Protein AF-A0A2S9I7A4-F1 (afdb_monomer_lite)

Sequence (92 aa):
MRLIKKYIPPSPQALEKLKLSLGLSNKDMADLADVSSSGQFRKYLSNSDPRKMSAVTLFYIASQLCLTPEQIDTVLNRMTEIGAEIDTARPE

Radius of gyration: 14.61 Å; chains: 1; bounding box: 36×23×34 Å

Foldseek 3Di:
DPDPPDDDADALVRVVVVCVVVVHDLQVVCVLLVHPGSVVSVLCNDPPHRDGDDPVSVVSSVCVVPDDPVRVVVVVVVVVVVPDDDDPPDDD

Structure (mmCIF, N/CA/C/O backbone):
data_AF-A0A2S9I7A4-F1
#
_entry.id   AF-A0A2S9I7A4-F1
#
loop_
_atom_site.group_PDB
_atom_site.id
_atom_site.type_symbol
_atom_site.label_atom_id
_atom_site.label_alt_id
_atom_site.label_comp_id
_atom_site.label_asym_id
_atom_site.label_entity_id
_atom_site.label_seq_id
_atom_site.pdbx_PDB_ins_code
_atom_site.Cartn_x
_atom_site.Cartn_y
_atom_site.Cartn_z
_atom_site.occupancy
_atom_site.B_iso_or_equiv
_atom_site.auth_seq_id
_atom_site.auth_comp_id
_atom_site.auth_asym_id
_atom_site.auth_atom_id
_atom_site.pdbx_PDB_model_num
ATOM 1 N N . MET A 1 1 ? -13.937 -3.384 -4.553 1.00 63.69 1 MET A N 1
ATOM 2 C CA . MET A 1 1 ? -13.311 -3.164 -5.880 1.00 63.69 1 MET A CA 1
ATOM 3 C C . MET A 1 1 ? -14.271 -3.584 -6.980 1.00 63.69 1 MET A C 1
ATOM 5 O O . MET A 1 1 ? -14.978 -4.569 -6.807 1.00 63.69 1 MET A O 1
ATOM 9 N N . ARG A 1 2 ? -14.284 -2.879 -8.118 1.00 79.50 2 ARG A N 1
ATOM 10 C CA . ARG A 1 2 ? -14.875 -3.440 -9.344 1.00 79.50 2 ARG A CA 1
ATOM 11 C C . ARG A 1 2 ? -14.000 -4.601 -9.828 1.00 79.50 2 ARG A C 1
ATOM 13 O O . ARG A 1 2 ? -12.795 -4.595 -9.588 1.00 79.50 2 ARG A O 1
ATOM 20 N N . LEU A 1 3 ? -14.593 -5.583 -10.502 1.00 84.12 3 LEU A N 1
ATOM 21 C CA . LEU A 1 3 ? -13.854 -6.727 -11.035 1.00 84.12 3 LEU A CA 1
ATOM 22 C C . LEU A 1 3 ? -12.815 -6.255 -12.071 1.00 84.12 3 LEU A C 1
ATOM 24 O O . LEU A 1 3 ? -13.180 -5.802 -13.158 1.00 84.12 3 LEU A O 1
ATOM 28 N N . ILE A 1 4 ? -11.524 -6.379 -11.751 1.00 86.31 4 ILE A N 1
ATOM 29 C CA . ILE A 1 4 ? -10.434 -6.081 -12.688 1.00 86.31 4 ILE A CA 1
ATOM 30 C C . ILE A 1 4 ? -10.234 -7.304 -13.586 1.00 86.31 4 ILE A C 1
ATOM 32 O O . ILE A 1 4 ? -9.594 -8.276 -13.200 1.00 86.31 4 ILE A O 1
ATOM 36 N N . LYS A 1 5 ? -10.804 -7.266 -14.796 1.00 85.44 5 LYS A N 1
ATOM 37 C CA . LYS A 1 5 ? -10.755 -8.395 -15.746 1.00 85.44 5 LYS A CA 1
ATOM 38 C C . LYS A 1 5 ? -9.378 -8.612 -16.380 1.00 85.44 5 LYS A C 1
ATOM 40 O O . LYS A 1 5 ? -9.065 -9.723 -16.792 1.00 85.44 5 LYS A O 1
ATOM 45 N N . LYS A 1 6 ? -8.579 -7.552 -16.509 1.00 90.00 6 LYS A N 1
ATOM 46 C CA . LYS A 1 6 ? -7.225 -7.589 -17.072 1.00 90.00 6 LYS A CA 1
ATOM 47 C C . LYS A 1 6 ? -6.340 -6.665 -16.252 1.00 90.00 6 LYS A C 1
ATOM 49 O O . LYS A 1 6 ? -6.585 -5.463 -16.213 1.00 90.00 6 LYS A O 1
ATOM 54 N N . TYR A 1 7 ? -5.339 -7.237 -15.600 1.00 92.62 7 TYR A N 1
ATOM 55 C CA . TYR A 1 7 ? -4.370 -6.505 -14.799 1.00 92.62 7 TYR A CA 1
ATOM 56 C C . TYR A 1 7 ? -2.971 -6.741 -15.357 1.00 92.62 7 TYR A C 1
ATOM 58 O O . TYR A 1 7 ? -2.542 -7.885 -15.502 1.00 92.62 7 TYR A O 1
ATOM 66 N N . ILE A 1 8 ? -2.277 -5.649 -15.664 1.00 93.94 8 ILE A N 1
ATOM 67 C CA . ILE A 1 8 ? -0.856 -5.652 -15.999 1.00 93.94 8 ILE A CA 1
ATOM 68 C C . ILE A 1 8 ? -0.163 -4.879 -14.872 1.00 93.94 8 ILE A C 1
ATOM 70 O O . ILE A 1 8 ? -0.525 -3.724 -14.640 1.00 93.94 8 ILE A O 1
ATOM 74 N N . PRO A 1 9 ? 0.773 -5.499 -14.136 1.00 93.12 9 PRO A N 1
ATOM 75 C CA . PRO A 1 9 ? 1.444 -4.834 -13.029 1.00 93.12 9 PRO A CA 1
ATOM 76 C C . PRO A 1 9 ? 2.335 -3.686 -13.524 1.00 93.12 9 PRO A C 1
ATOM 78 O O . PRO A 1 9 ? 2.834 -3.744 -14.652 1.00 93.12 9 PRO A O 1
ATOM 81 N N . PRO A 1 10 ? 2.575 -2.659 -12.688 1.00 94.25 10 PRO A N 1
ATOM 82 C CA . PRO A 1 10 ? 3.533 -1.608 -13.004 1.00 94.25 10 PRO A CA 1
ATOM 83 C C . PRO A 1 10 ? 4.938 -2.199 -13.165 1.00 94.25 10 PRO A C 1
ATOM 85 O O . PRO A 1 10 ? 5.305 -3.164 -12.490 1.00 94.25 10 PRO A O 1
ATOM 88 N N . SER A 1 11 ? 5.728 -1.616 -14.067 1.00 93.88 11 SER A N 1
ATOM 89 C CA . SER A 1 11 ? 7.128 -2.005 -14.237 1.00 93.88 11 SER A CA 1
ATOM 90 C C . SER A 1 11 ? 7.983 -1.518 -13.058 1.00 93.88 11 SER A C 1
ATOM 92 O O . SER A 1 11 ? 7.622 -0.530 -12.408 1.00 93.88 11 SER A O 1
ATOM 94 N N . PRO A 1 12 ? 9.159 -2.129 -12.817 1.00 92.94 12 PRO A N 1
ATOM 95 C CA . PRO A 1 12 ? 10.112 -1.640 -11.817 1.00 92.94 12 PRO A CA 1
ATOM 96 C C . PRO A 1 12 ? 10.458 -0.157 -11.997 1.00 92.94 12 PRO A C 1
ATOM 98 O O . PRO A 1 12 ? 10.510 0.597 -11.034 1.00 92.94 12 PRO A O 1
ATOM 101 N N . GLN A 1 13 ? 10.607 0.290 -13.247 1.00 93.38 13 GLN A N 1
ATOM 102 C CA . GLN A 1 13 ? 10.906 1.683 -13.595 1.00 93.38 13 GLN A CA 1
ATOM 103 C C . GLN A 1 13 ? 9.754 2.632 -13.241 1.00 93.38 13 GLN A C 1
ATOM 105 O O . GLN A 1 13 ? 9.993 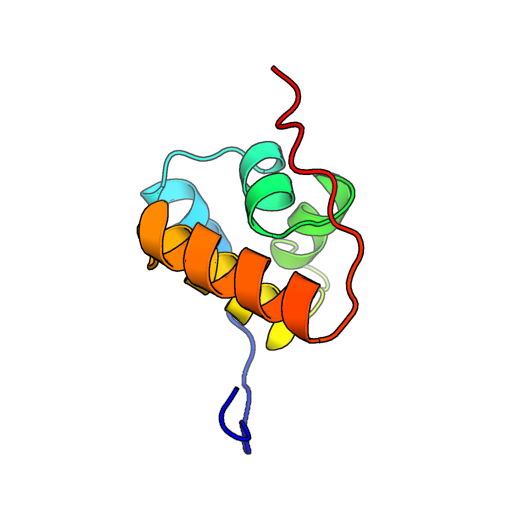3.744 -12.777 1.00 93.38 13 GLN A O 1
ATOM 110 N N . ALA A 1 14 ? 8.502 2.204 -13.445 1.00 94.81 14 ALA A N 1
ATOM 111 C CA . ALA A 1 14 ? 7.335 2.996 -13.067 1.00 94.81 14 ALA A CA 1
ATOM 112 C C . ALA A 1 14 ? 7.235 3.147 -11.541 1.00 94.81 14 ALA A C 1
ATOM 114 O O . ALA A 1 14 ? 6.942 4.237 -11.054 1.00 94.81 14 ALA A O 1
ATOM 115 N N . LEU A 1 15 ? 7.532 2.079 -10.793 1.00 93.31 15 LEU A N 1
ATOM 116 C CA . LEU A 1 15 ? 7.575 2.109 -9.330 1.00 93.31 15 LEU A CA 1
ATOM 117 C C . LEU A 1 15 ? 8.733 2.965 -8.801 1.00 93.31 15 LEU A C 1
ATOM 119 O O . LEU A 1 15 ? 8.546 3.718 -7.848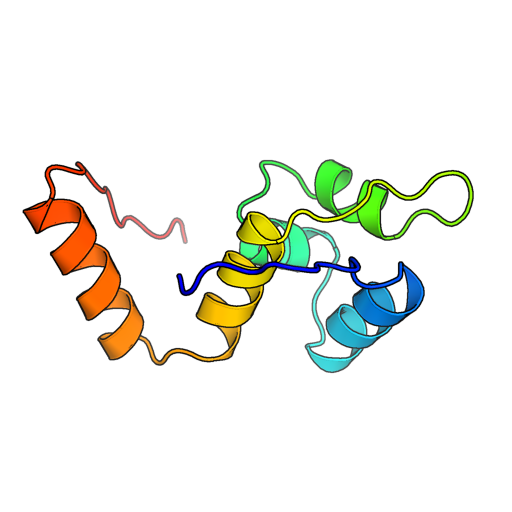 1.00 93.31 15 LEU A O 1
ATOM 123 N N . GLU A 1 16 ? 9.901 2.912 -9.443 1.00 93.50 16 GLU A N 1
ATOM 124 C CA . GLU A 1 16 ? 11.035 3.773 -9.096 1.00 93.50 16 GLU A CA 1
ATOM 125 C C . GLU A 1 16 ? 10.704 5.250 -9.343 1.00 93.50 16 GLU A C 1
ATOM 127 O O . GLU A 1 16 ? 10.954 6.098 -8.489 1.00 93.50 16 GLU A O 1
ATOM 132 N N . LYS A 1 17 ? 10.059 5.561 -10.475 1.00 95.56 17 LYS A N 1
ATOM 133 C CA . LYS A 1 17 ? 9.596 6.919 -10.781 1.00 95.56 17 LYS A CA 1
ATOM 134 C C . LYS A 1 17 ? 8.572 7.416 -9.759 1.00 95.56 17 LYS A C 1
ATOM 136 O O . LYS A 1 17 ? 8.670 8.565 -9.335 1.00 95.56 17 LYS A O 1
ATOM 141 N N . LEU A 1 18 ? 7.622 6.568 -9.354 1.00 95.19 18 LEU A N 1
ATOM 142 C CA . LEU A 1 18 ? 6.650 6.893 -8.307 1.00 95.19 18 LEU A CA 1
ATOM 143 C C . LEU A 1 18 ? 7.365 7.244 -6.999 1.00 95.19 18 LEU A C 1
ATOM 145 O O . LEU A 1 18 ? 7.145 8.326 -6.461 1.00 95.19 18 LEU A O 1
ATOM 149 N N . LYS A 1 19 ? 8.272 6.373 -6.542 1.00 94.00 19 LYS A N 1
ATOM 150 C CA . LYS A 1 19 ? 9.060 6.587 -5.324 1.00 94.00 19 LYS A CA 1
ATOM 151 C C . LYS A 1 19 ? 9.781 7.936 -5.346 1.00 94.00 19 LYS A C 1
ATOM 153 O O . LYS A 1 19 ? 9.648 8.718 -4.409 1.00 94.00 19 LYS A O 1
ATOM 158 N N . LEU A 1 20 ? 10.495 8.225 -6.437 1.00 95.50 20 LEU A N 1
ATOM 159 C CA . LEU A 1 20 ? 11.220 9.486 -6.606 1.00 95.50 20 LEU A CA 1
ATOM 160 C C . LEU A 1 20 ? 10.279 10.699 -6.619 1.00 95.50 20 LEU A C 1
ATOM 162 O O . LEU A 1 20 ? 10.596 11.710 -6.004 1.00 95.50 20 LEU A O 1
ATOM 166 N N . SER A 1 21 ? 9.117 10.601 -7.275 1.00 96.56 21 SER A N 1
ATOM 167 C CA . SER A 1 21 ? 8.146 11.705 -7.339 1.00 96.56 21 SER A CA 1
ATOM 168 C C . SER A 1 21 ? 7.516 12.050 -5.989 1.00 96.56 21 SER A C 1
ATOM 170 O O . SER A 1 21 ? 7.153 13.199 -5.766 1.00 96.56 21 SER A O 1
ATOM 172 N N . LEU A 1 22 ? 7.412 11.064 -5.095 1.00 95.00 22 LEU A N 1
ATOM 173 C CA . LEU A 1 22 ? 6.894 11.240 -3.741 1.00 95.00 22 LEU A CA 1
ATOM 174 C C . LEU A 1 22 ? 7.998 11.635 -2.743 1.00 95.00 22 LEU A C 1
ATOM 176 O O . LEU A 1 22 ? 7.695 11.924 -1.591 1.00 95.00 22 LEU A O 1
ATOM 180 N N . GLY A 1 23 ? 9.272 11.626 -3.158 1.00 95.12 23 GLY A N 1
ATOM 181 C CA . GLY A 1 23 ? 10.410 11.881 -2.270 1.00 95.12 23 GLY A CA 1
ATOM 182 C C . GLY A 1 23 ? 10.613 10.802 -1.199 1.00 95.12 23 GLY A C 1
ATOM 183 O O . GLY A 1 23 ? 11.206 11.083 -0.162 1.00 95.12 23 GLY A O 1
ATOM 184 N N . LEU A 1 24 ? 10.114 9.584 -1.434 1.00 92.75 24 LEU A N 1
ATOM 185 C CA . LEU A 1 24 ? 10.084 8.506 -0.444 1.00 92.75 24 LEU A CA 1
ATOM 186 C C . LEU A 1 24 ? 11.303 7.582 -0.539 1.00 92.75 24 LEU A C 1
ATOM 188 O O . LEU A 1 24 ? 11.866 7.344 -1.611 1.00 92.75 24 LEU A O 1
ATOM 192 N N . SER A 1 25 ? 11.695 6.995 0.590 1.00 89.88 25 SER A N 1
ATOM 193 C CA . SER A 1 25 ? 12.669 5.907 0.634 1.00 89.88 25 SER A CA 1
ATOM 194 C C . SER A 1 25 ? 12.015 4.553 0.319 1.00 89.88 25 SER A C 1
ATOM 196 O O . SER A 1 25 ? 10.796 4.400 0.295 1.00 89.88 25 SER A O 1
ATOM 198 N N . ASN A 1 26 ? 12.824 3.508 0.112 1.00 86.69 26 ASN A N 1
ATOM 199 C CA . ASN A 1 26 ? 12.292 2.144 -0.039 1.00 86.69 26 ASN A CA 1
ATOM 200 C C . ASN A 1 26 ? 11.589 1.633 1.234 1.00 86.69 26 ASN A C 1
ATOM 202 O O . ASN A 1 26 ? 10.802 0.693 1.141 1.00 86.69 26 ASN A O 1
ATOM 206 N N . LYS A 1 27 ? 11.917 2.193 2.408 1.00 87.38 27 LYS A N 1
ATOM 207 C CA . LYS A 1 27 ? 11.236 1.875 3.666 1.00 87.38 27 LYS A CA 1
ATOM 208 C C . LYS A 1 27 ? 9.846 2.504 3.663 1.00 87.38 27 LYS A C 1
ATOM 210 O O . LYS A 1 27 ? 8.877 1.773 3.787 1.00 87.38 27 LYS A O 1
ATOM 215 N N . ASP A 1 28 ? 9.756 3.792 3.358 1.00 88.88 28 ASP A N 1
ATOM 216 C CA . ASP A 1 28 ? 8.470 4.500 3.334 1.00 88.88 28 ASP A CA 1
ATOM 217 C C . ASP A 1 28 ? 7.534 3.925 2.260 1.00 88.88 28 ASP A C 1
ATOM 219 O O . ASP A 1 28 ? 6.329 3.822 2.456 1.00 88.88 28 ASP A O 1
ATOM 223 N N . MET A 1 29 ? 8.083 3.465 1.129 1.00 91.31 29 MET A N 1
ATOM 224 C CA . MET A 1 29 ? 7.301 2.746 0.119 1.00 91.31 29 MET A CA 1
ATOM 225 C C . MET A 1 29 ? 6.807 1.371 0.591 1.00 91.31 29 MET A C 1
ATOM 227 O O . MET A 1 29 ? 5.778 0.898 0.110 1.00 91.31 29 MET A O 1
ATOM 231 N N . ALA A 1 30 ? 7.540 0.703 1.486 1.00 88.19 30 ALA A N 1
ATOM 232 C CA . ALA A 1 30 ? 7.085 -0.544 2.091 1.00 88.19 30 ALA A CA 1
ATOM 233 C C . ALA A 1 30 ? 5.932 -0.290 3.067 1.00 88.19 30 ALA A C 1
ATOM 235 O O . ALA A 1 30 ? 4.940 -1.015 3.014 1.00 88.19 30 ALA A O 1
ATOM 236 N N . ASP A 1 31 ? 6.026 0.780 3.855 1.00 86.44 31 ASP A N 1
ATOM 237 C CA . ASP A 1 31 ? 4.968 1.220 4.766 1.00 86.44 31 ASP A CA 1
ATOM 238 C C . ASP A 1 31 ? 3.712 1.639 3.973 1.00 86.44 31 ASP A C 1
ATOM 240 O O . ASP A 1 31 ? 2.602 1.194 4.259 1.00 86.44 31 ASP A O 1
ATOM 244 N N . LEU A 1 32 ? 3.884 2.382 2.871 1.00 88.12 32 LEU A N 1
ATOM 245 C CA . LEU A 1 32 ? 2.796 2.759 1.956 1.00 88.12 32 LEU A CA 1
ATOM 246 C C . LEU A 1 32 ? 2.110 1.545 1.302 1.00 88.12 32 LEU A C 1
ATOM 248 O O . LEU A 1 32 ? 0.929 1.591 0.949 1.00 88.12 32 LEU A O 1
ATOM 252 N N . ALA A 1 33 ? 2.849 0.457 1.103 1.00 85.62 33 ALA A N 1
ATOM 253 C CA . ALA A 1 33 ? 2.339 -0.771 0.507 1.00 85.62 33 ALA A CA 1
ATOM 254 C C . ALA A 1 33 ? 1.796 -1.780 1.529 1.00 85.62 33 ALA A C 1
ATOM 256 O O . ALA A 1 33 ? 1.345 -2.843 1.095 1.00 85.62 33 ALA A O 1
ATOM 257 N N . ASP A 1 34 ? 1.870 -1.470 2.829 1.00 80.06 34 ASP A N 1
ATOM 258 C CA . ASP A 1 34 ? 1.621 -2.399 3.940 1.00 80.06 34 ASP A CA 1
ATOM 259 C C . ASP A 1 34 ? 2.332 -3.747 3.732 1.00 80.06 34 ASP A C 1
ATOM 261 O O . ASP A 1 34 ? 1.758 -4.837 3.765 1.00 80.06 34 ASP A O 1
ATOM 265 N N . VAL A 1 35 ? 3.629 -3.676 3.411 1.00 75.06 35 VAL A N 1
ATOM 266 C CA . VAL A 1 35 ? 4.482 -4.863 3.319 1.00 75.06 35 VAL A CA 1
ATOM 267 C C . VAL A 1 35 ? 5.499 -4.853 4.448 1.00 75.06 35 VAL A C 1
ATOM 269 O O . VAL A 1 35 ? 6.249 -3.903 4.629 1.00 75.06 35 VAL A O 1
ATOM 272 N N . SER A 1 36 ? 5.577 -5.977 5.157 1.00 60.88 36 SER A N 1
ATOM 273 C CA . SER A 1 36 ? 6.298 -6.164 6.426 1.00 60.88 36 SER A CA 1
ATOM 274 C C . SER A 1 36 ? 7.796 -5.813 6.457 1.00 60.88 36 SER A C 1
ATOM 276 O O . SER A 1 36 ? 8.412 -5.894 7.515 1.00 60.88 36 SER A O 1
ATOM 278 N N . SER A 1 37 ? 8.431 -5.466 5.330 1.00 62.19 37 SER A N 1
ATOM 279 C CA . SER A 1 37 ? 9.792 -4.908 5.328 1.00 62.19 37 SER A CA 1
ATOM 280 C C . SER A 1 37 ? 10.158 -4.198 4.020 1.00 62.19 37 SER A C 1
ATOM 282 O O . SER A 1 37 ? 9.736 -4.592 2.929 1.00 62.19 37 SER A O 1
ATOM 284 N N . SER A 1 38 ? 11.087 -3.238 4.112 1.00 62.34 38 SER A N 1
ATOM 285 C CA . SER A 1 38 ? 11.750 -2.572 2.973 1.00 62.34 38 SER A CA 1
ATOM 286 C C . SER A 1 38 ? 12.366 -3.553 1.959 1.00 62.34 38 SER A C 1
ATOM 288 O O . SER A 1 38 ? 12.406 -3.288 0.753 1.00 62.34 38 SER A O 1
ATOM 290 N N . GLY A 1 39 ? 12.787 -4.736 2.423 1.00 67.88 39 GLY A N 1
ATOM 291 C CA . GLY A 1 39 ? 13.275 -5.828 1.583 1.00 67.88 39 GLY A CA 1
ATOM 292 C C . GLY A 1 39 ? 12.205 -6.436 0.670 1.00 67.88 39 GLY A C 1
ATOM 293 O O . GLY A 1 39 ? 12.537 -6.892 -0.424 1.00 67.88 39 GLY A O 1
ATOM 294 N N . GLN A 1 40 ? 10.926 -6.418 1.063 1.00 76.38 40 GLN A N 1
ATOM 295 C CA . GLN A 1 40 ? 9.825 -6.853 0.195 1.00 76.38 40 GLN A CA 1
ATOM 296 C C . GLN A 1 40 ? 9.549 -5.833 -0.906 1.00 76.38 40 GLN A C 1
ATOM 298 O O . GLN A 1 40 ? 9.351 -6.240 -2.051 1.00 76.38 40 GLN A O 1
ATOM 303 N N . PHE A 1 41 ? 9.620 -4.531 -0.604 1.00 82.94 41 PHE A N 1
ATOM 304 C CA . PHE A 1 41 ? 9.426 -3.502 -1.626 1.00 82.94 41 PHE A CA 1
ATOM 305 C C . PHE A 1 41 ? 10.549 -3.512 -2.672 1.00 82.94 41 PHE A C 1
ATOM 307 O O . PHE A 1 41 ? 10.287 -3.454 -3.873 1.00 82.94 41 PHE A O 1
ATOM 314 N N . ARG A 1 42 ? 11.807 -3.711 -2.248 1.00 83.50 42 ARG A N 1
ATOM 315 C CA . ARG A 1 42 ? 12.961 -3.802 -3.163 1.00 83.50 42 ARG A CA 1
ATOM 316 C C . ARG A 1 42 ? 12.812 -4.901 -4.225 1.00 83.50 42 ARG A C 1
ATOM 318 O O . ARG A 1 42 ? 13.332 -4.746 -5.326 1.00 83.50 42 ARG A O 1
ATOM 325 N N . LYS A 1 43 ? 12.076 -5.985 -3.943 1.00 86.38 43 LYS A N 1
ATOM 326 C CA . LYS A 1 43 ? 11.814 -7.060 -4.921 1.00 86.38 43 LYS A CA 1
ATOM 327 C C . LYS A 1 43 ? 10.975 -6.590 -6.111 1.00 86.38 43 LYS A C 1
ATOM 329 O O . LYS A 1 43 ? 11.107 -7.166 -7.186 1.00 86.38 43 LYS A O 1
ATOM 334 N N . TYR A 1 44 ? 10.152 -5.553 -5.941 1.00 86.88 44 TYR A N 1
ATOM 335 C CA . TYR A 1 44 ? 9.392 -4.943 -7.036 1.00 86.88 44 TYR A CA 1
ATOM 336 C C . TYR A 1 44 ? 10.257 -4.040 -7.927 1.00 86.88 44 TYR A C 1
ATOM 338 O O . TYR A 1 44 ? 9.909 -3.800 -9.078 1.00 86.88 44 TYR A O 1
ATOM 346 N N . LEU A 1 45 ? 11.391 -3.563 -7.406 1.00 86.62 45 LEU A N 1
ATOM 347 C CA . LEU A 1 45 ? 12.323 -2.672 -8.103 1.00 86.62 45 LEU A CA 1
ATOM 348 C C . LEU A 1 45 ? 13.500 -3.418 -8.759 1.00 86.62 45 LEU A C 1
ATOM 350 O O . LEU A 1 45 ? 14.329 -2.799 -9.421 1.00 86.62 45 LEU A O 1
ATOM 354 N N . SER A 1 46 ? 13.616 -4.734 -8.550 1.00 83.31 46 SER A N 1
ATOM 355 C CA . SER A 1 46 ? 14.735 -5.525 -9.073 1.00 83.31 46 SER A CA 1
ATOM 356 C C . SER A 1 46 ? 14.688 -5.637 -10.599 1.00 83.31 46 SER A C 1
ATOM 358 O O . SER A 1 46 ? 13.646 -5.946 -11.166 1.00 83.31 46 SER A O 1
ATOM 360 N N . ASN A 1 47 ? 15.828 -5.457 -11.269 1.00 72.81 47 ASN A N 1
ATOM 361 C CA . ASN A 1 47 ? 15.924 -5.590 -12.728 1.00 72.81 47 ASN A CA 1
ATOM 362 C C . ASN A 1 47 ? 16.169 -7.033 -13.204 1.00 72.81 47 ASN A C 1
ATOM 364 O O . ASN A 1 47 ? 15.967 -7.309 -14.382 1.00 72.81 47 ASN A O 1
ATOM 368 N N . SER A 1 48 ? 16.625 -7.941 -12.332 1.00 74.06 48 SER A N 1
ATOM 369 C CA . SER A 1 48 ? 17.010 -9.307 -12.728 1.00 74.06 48 SER A CA 1
ATOM 370 C C . SER A 1 48 ? 15.851 -10.306 -12.717 1.00 74.06 48 SER A C 1
ATOM 372 O O . SER A 1 48 ? 15.815 -11.191 -13.563 1.00 74.06 48 SER A O 1
ATOM 374 N N . ASP A 1 49 ? 14.910 -10.154 -11.783 1.00 69.88 49 ASP A N 1
ATOM 375 C CA . ASP A 1 49 ? 13.655 -10.915 -11.710 1.00 69.88 49 ASP A CA 1
ATOM 376 C C . ASP A 1 49 ? 12.668 -10.161 -10.798 1.00 69.88 49 ASP A C 1
ATOM 378 O O . ASP A 1 49 ? 12.595 -10.416 -9.588 1.00 69.88 49 ASP A O 1
ATOM 382 N N . PRO A 1 50 ? 11.996 -9.117 -11.314 1.00 77.25 50 PRO A N 1
ATOM 383 C CA . PRO A 1 50 ? 11.084 -8.330 -10.506 1.00 77.25 50 PRO A CA 1
ATOM 384 C C . PRO A 1 50 ? 9.879 -9.164 -10.102 1.00 77.25 50 PRO A C 1
ATOM 386 O O . PRO A 1 50 ? 9.129 -9.675 -10.941 1.00 77.25 50 PRO A O 1
ATOM 389 N N . ARG A 1 51 ? 9.611 -9.201 -8.796 1.00 85.50 51 ARG A N 1
ATOM 390 C CA . ARG A 1 51 ? 8.326 -9.701 -8.315 1.00 85.50 51 ARG A CA 1
ATOM 391 C C . ARG A 1 51 ? 7.229 -8.844 -8.945 1.00 85.50 51 ARG A C 1
ATOM 393 O O . ARG A 1 51 ? 7.314 -7.621 -8.945 1.00 85.50 51 ARG A O 1
ATOM 400 N N . LYS A 1 52 ? 6.175 -9.466 -9.469 1.00 87.75 52 LYS A N 1
ATOM 401 C CA . LYS A 1 52 ? 5.003 -8.723 -9.951 1.00 87.75 52 LYS A CA 1
ATOM 402 C C . LYS A 1 52 ? 4.191 -8.233 -8.753 1.00 87.75 52 LYS A C 1
ATOM 404 O O . LYS A 1 52 ? 3.829 -9.032 -7.889 1.00 87.75 52 LYS A O 1
ATOM 409 N N . MET A 1 53 ? 3.910 -6.932 -8.700 1.00 91.00 53 MET A N 1
ATOM 410 C CA . MET A 1 53 ? 3.000 -6.3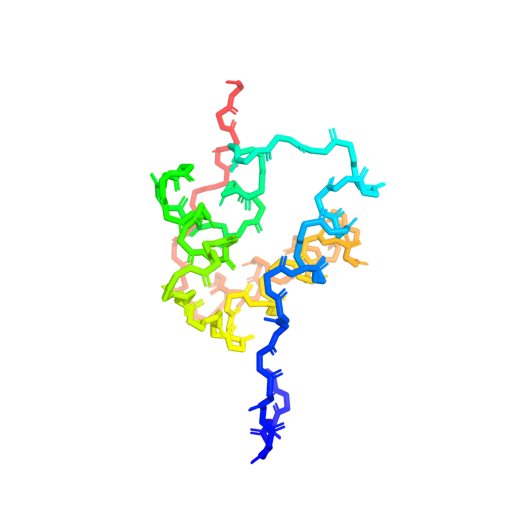62 -7.704 1.00 91.00 53 MET A CA 1
ATOM 411 C C . MET A 1 53 ? 1.575 -6.857 -7.966 1.00 91.00 53 MET A C 1
ATOM 413 O O . MET A 1 53 ? 1.163 -6.961 -9.118 1.00 91.00 53 MET A O 1
ATOM 417 N N . SER A 1 54 ? 0.829 -7.199 -6.914 1.00 91.25 54 SER A N 1
ATOM 418 C CA . SER A 1 54 ? -0.572 -7.605 -7.057 1.00 91.25 54 SER A CA 1
ATOM 419 C C . SER A 1 54 ? -1.484 -6.385 -7.232 1.00 91.25 54 SER A C 1
ATOM 421 O O . SER A 1 54 ? -1.179 -5.297 -6.740 1.00 91.25 54 SER A O 1
ATOM 423 N N . ALA A 1 55 ? -2.644 -6.570 -7.868 1.00 91.56 55 ALA A N 1
ATOM 424 C CA . ALA A 1 55 ? -3.647 -5.510 -7.979 1.00 91.56 55 ALA A CA 1
ATOM 425 C C . ALA A 1 55 ? -4.168 -5.042 -6.608 1.00 91.56 55 ALA A C 1
ATOM 427 O O . ALA A 1 55 ? -4.509 -3.875 -6.463 1.00 91.56 55 ALA A O 1
ATOM 428 N N . VAL A 1 56 ? -4.201 -5.934 -5.611 1.00 90.00 56 VAL A N 1
ATOM 429 C CA . VAL A 1 56 ? -4.621 -5.617 -4.236 1.00 90.00 56 VAL A CA 1
ATOM 430 C C . VAL A 1 56 ? -3.595 -4.712 -3.556 1.00 90.00 56 VAL A C 1
ATOM 432 O O . VAL A 1 56 ? -3.960 -3.679 -3.011 1.00 90.00 56 VAL A O 1
ATOM 435 N N . THR A 1 57 ? -2.305 -5.043 -3.662 1.00 90.25 57 THR A N 1
ATOM 436 C CA . THR A 1 57 ? -1.216 -4.206 -3.130 1.00 90.25 57 THR A CA 1
ATOM 437 C C . THR A 1 57 ? -1.198 -2.835 -3.802 1.00 90.25 57 THR A C 1
ATOM 439 O O . THR A 1 57 ? -1.102 -1.818 -3.126 1.00 90.25 57 THR A O 1
ATOM 442 N N . LEU A 1 58 ? -1.334 -2.788 -5.133 1.00 93.75 58 LEU A N 1
ATOM 443 C CA . LEU A 1 58 ? -1.381 -1.512 -5.847 1.00 93.75 58 LEU A CA 1
ATOM 444 C C . LEU A 1 58 ? -2.628 -0.698 -5.482 1.00 93.75 58 LEU A C 1
ATOM 446 O O . LEU A 1 58 ? -2.539 0.520 -5.381 1.00 93.75 58 LEU A O 1
ATOM 450 N N . PHE A 1 59 ? -3.774 -1.354 -5.279 1.00 92.38 59 PHE A N 1
ATOM 451 C CA . PHE A 1 59 ? -4.986 -0.698 -4.795 1.00 92.38 59 PHE A CA 1
ATOM 452 C C . PHE A 1 59 ? -4.748 -0.064 -3.426 1.00 92.38 59 PHE A C 1
ATOM 454 O O . PHE A 1 59 ? -5.065 1.103 -3.264 1.00 92.38 59 PHE A O 1
ATOM 461 N N . TYR A 1 60 ? -4.126 -0.785 -2.492 1.00 90.94 60 TYR A N 1
ATOM 462 C CA . TYR A 1 60 ? -3.809 -0.258 -1.167 1.00 90.94 60 TYR A CA 1
ATOM 463 C C . TYR A 1 60 ? -2.911 0.990 -1.235 1.00 90.94 60 TYR A C 1
ATOM 465 O O . TYR A 1 60 ? -3.279 2.037 -0.705 1.00 90.94 60 TYR A O 1
ATOM 473 N N . ILE A 1 61 ? -1.804 0.925 -1.991 1.00 93.31 61 ILE A N 1
ATOM 474 C CA . ILE A 1 61 ? -0.925 2.083 -2.249 1.00 93.31 61 ILE A CA 1
ATOM 475 C C . ILE A 1 61 ? -1.727 3.255 -2.831 1.00 93.31 61 ILE A C 1
ATOM 477 O O . ILE A 1 61 ? -1.648 4.380 -2.346 1.00 93.31 61 ILE A O 1
ATOM 481 N N . ALA A 1 62 ? -2.510 3.000 -3.884 1.00 94.81 62 ALA A N 1
ATOM 482 C CA . ALA A 1 62 ? -3.282 4.036 -4.560 1.00 94.81 62 ALA A CA 1
ATOM 483 C C . ALA A 1 62 ? -4.366 4.641 -3.655 1.00 94.81 62 ALA A C 1
ATOM 485 O O . ALA A 1 62 ? -4.626 5.836 -3.746 1.00 94.81 62 ALA A O 1
ATOM 486 N N . SER A 1 63 ? -4.977 3.847 -2.773 1.00 93.38 63 SER A N 1
ATOM 487 C CA . SER A 1 63 ? -5.934 4.324 -1.777 1.00 93.38 63 SER A CA 1
ATOM 488 C C . SER A 1 63 ? -5.278 5.287 -0.795 1.00 93.38 63 SER A C 1
ATOM 490 O O . SER A 1 63 ? -5.822 6.365 -0.585 1.00 93.38 63 SER A O 1
ATOM 492 N N . GLN A 1 64 ? -4.093 4.965 -0.270 1.00 91.00 64 GLN A N 1
ATOM 493 C CA . GLN A 1 64 ? -3.371 5.864 0.638 1.00 91.00 64 GLN A CA 1
ATOM 494 C C . GLN A 1 64 ? -2.949 7.184 -0.026 1.00 91.00 64 GLN A C 1
ATOM 496 O O . GLN A 1 64 ? -2.947 8.224 0.622 1.00 91.00 64 GLN A O 1
ATOM 501 N N . LEU A 1 65 ? -2.611 7.162 -1.320 1.00 93.88 65 LEU A N 1
ATOM 502 C CA . LEU A 1 65 ? -2.210 8.366 -2.063 1.00 93.88 65 LEU A CA 1
ATOM 503 C C . LEU A 1 65 ? -3.390 9.230 -2.537 1.00 93.88 65 LEU A C 1
ATOM 505 O O . LEU A 1 65 ? -3.198 10.402 -2.848 1.00 93.88 65 LEU A O 1
ATOM 509 N N . CYS A 1 66 ? -4.582 8.647 -2.672 1.00 96.12 66 CYS A N 1
ATOM 510 C CA . CYS A 1 66 ? -5.740 9.307 -3.280 1.00 96.12 66 CYS A CA 1
ATOM 511 C C . CYS A 1 66 ? -6.780 9.775 -2.257 1.00 96.12 66 CYS A C 1
ATOM 513 O O . CYS A 1 66 ? -7.496 10.737 -2.531 1.00 96.12 66 CYS A O 1
ATOM 515 N N . LEU A 1 67 ? -6.928 9.061 -1.139 1.00 94.62 67 LEU A N 1
ATOM 516 C CA . LEU A 1 67 ? -7.978 9.324 -0.160 1.00 94.62 67 LEU A CA 1
ATOM 517 C C . LEU A 1 67 ? -7.527 10.357 0.874 1.00 94.62 67 LEU A C 1
ATOM 519 O O . LEU A 1 67 ? -6.375 10.361 1.304 1.00 94.62 67 LEU A O 1
ATOM 523 N N . THR A 1 68 ? -8.456 11.208 1.306 1.00 94.56 68 THR A N 1
ATOM 524 C CA . THR A 1 68 ? -8.241 12.069 2.477 1.00 94.56 68 THR A CA 1
ATOM 525 C C . THR A 1 68 ? -8.324 11.247 3.770 1.00 94.56 68 THR A C 1
ATOM 527 O O . THR A 1 68 ? -8.891 10.147 3.753 1.00 94.56 68 THR A O 1
ATOM 530 N N . PRO A 1 69 ? -7.816 11.757 4.907 1.00 90.31 69 PRO A N 1
ATOM 531 C CA . PRO A 1 69 ? -7.951 11.079 6.197 1.00 90.31 69 PRO A CA 1
ATOM 532 C C . PRO A 1 69 ? -9.400 10.684 6.520 1.00 90.31 69 PRO A C 1
ATOM 534 O O . PRO A 1 69 ? -9.664 9.534 6.849 1.00 90.31 69 PRO A O 1
ATOM 537 N N . GLU A 1 70 ? -10.363 11.576 6.283 1.00 94.06 70 GLU A N 1
ATOM 538 C CA . GLU A 1 70 ? -11.785 11.331 6.561 1.00 94.06 70 GLU A CA 1
ATOM 539 C C . GLU A 1 70 ? -12.369 10.219 5.670 1.00 94.06 70 GLU A C 1
ATOM 541 O O . GLU A 1 7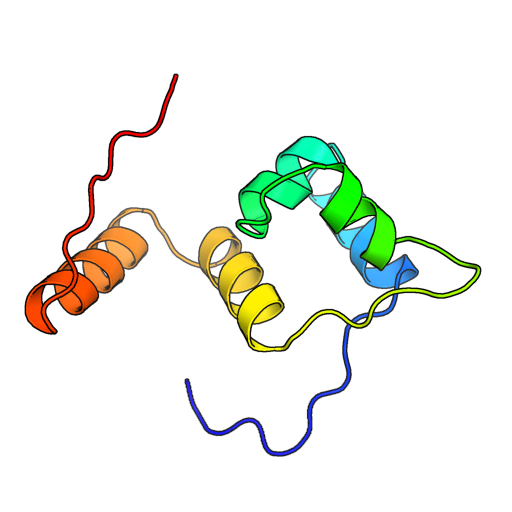0 ? -13.247 9.447 6.073 1.00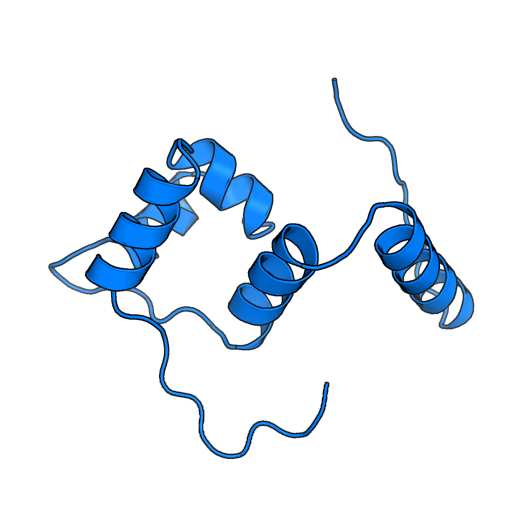 94.06 70 GLU A O 1
ATOM 546 N N . GLN A 1 71 ? -11.883 10.115 4.430 1.00 95.81 71 GLN A N 1
ATOM 547 C CA . GLN A 1 71 ? -12.275 9.043 3.517 1.00 95.81 71 GLN A CA 1
ATOM 548 C C . GLN A 1 71 ? -11.672 7.698 3.933 1.00 95.81 71 GLN A C 1
ATOM 550 O O . GLN A 1 71 ? -12.340 6.672 3.794 1.00 95.81 71 GLN A O 1
ATOM 555 N N . ILE A 1 72 ? 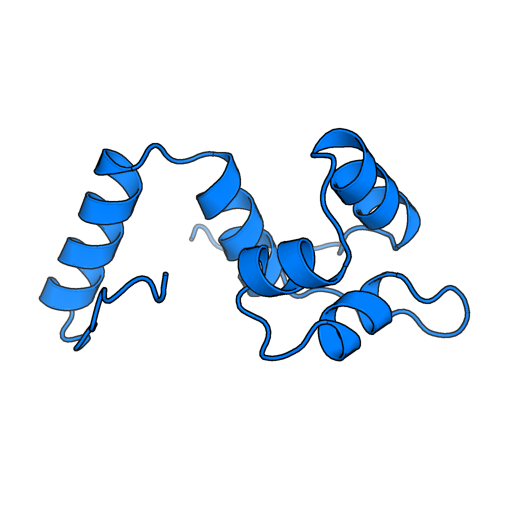-10.443 7.694 4.455 1.00 92.19 72 ILE A N 1
ATOM 556 C CA . ILE A 1 72 ? -9.818 6.497 5.028 1.00 92.19 72 ILE A CA 1
ATOM 557 C C . ILE A 1 72 ? -10.607 6.043 6.258 1.00 92.19 72 ILE A C 1
ATOM 559 O O . ILE A 1 72 ? -10.996 4.878 6.312 1.00 92.19 72 ILE A O 1
ATOM 563 N N . ASP A 1 73 ? -10.947 6.953 7.171 1.00 92.25 73 ASP A N 1
ATOM 564 C CA . ASP A 1 73 ? -11.752 6.644 8.360 1.00 92.25 73 ASP A CA 1
ATOM 565 C C . ASP A 1 73 ? -13.105 6.035 7.986 1.00 92.25 73 ASP A C 1
ATOM 567 O O . ASP A 1 73 ? -13.556 5.062 8.587 1.00 92.25 73 ASP A O 1
ATOM 571 N N . THR A 1 74 ? -13.737 6.543 6.925 1.00 95.56 74 THR A N 1
ATOM 572 C CA . THR A 1 74 ? -14.984 5.972 6.398 1.00 95.56 74 THR A CA 1
ATOM 573 C C . THR A 1 74 ? -14.806 4.513 5.959 1.00 95.56 74 THR A C 1
ATOM 575 O O . THR A 1 74 ? -15.671 3.673 6.220 1.00 95.56 74 THR A O 1
ATOM 578 N N . VAL A 1 75 ? -13.691 4.186 5.298 1.00 94.00 75 VAL A N 1
ATOM 579 C CA . VAL A 1 75 ? -13.376 2.809 4.890 1.00 94.00 75 VAL A CA 1
ATOM 580 C C . VAL A 1 75 ? -13.088 1.929 6.108 1.00 94.00 75 VAL A C 1
ATOM 582 O O . VAL A 1 75 ? -13.616 0.820 6.170 1.00 94.00 75 VAL A O 1
ATOM 585 N N . LEU A 1 76 ? -12.312 2.415 7.080 1.00 92.75 76 LEU A N 1
ATOM 586 C CA . LEU A 1 76 ? -11.990 1.677 8.306 1.00 92.75 76 LEU A CA 1
ATOM 587 C C . LEU A 1 76 ? -13.248 1.384 9.129 1.00 92.75 76 LEU A C 1
ATOM 589 O O . LEU A 1 76 ? -13.478 0.238 9.505 1.00 92.75 76 LEU A O 1
ATOM 593 N N . ASN A 1 77 ? -14.130 2.369 9.301 1.00 95.19 77 ASN A N 1
ATOM 594 C CA . ASN A 1 77 ? -15.421 2.174 9.961 1.00 95.19 77 ASN A CA 1
ATOM 595 C C . ASN A 1 77 ? -16.265 1.121 9.241 1.00 95.19 77 ASN A C 1
ATOM 597 O O . ASN A 1 77 ? -16.824 0.233 9.880 1.00 95.19 77 ASN A O 1
ATOM 601 N N . ARG A 1 78 ? -16.306 1.150 7.902 1.00 96.81 78 ARG A N 1
ATOM 602 C CA . ARG A 1 78 ? -16.997 0.118 7.119 1.00 96.81 78 ARG A CA 1
ATOM 603 C C . ARG A 1 78 ? -16.376 -1.267 7.310 1.00 96.81 78 ARG A C 1
ATOM 605 O O . ARG A 1 78 ? -17.105 -2.254 7.311 1.00 96.81 78 ARG A O 1
ATOM 612 N N . MET A 1 79 ? -15.056 -1.369 7.455 1.00 95.00 79 MET A N 1
ATOM 613 C CA . MET A 1 79 ? -14.394 -2.639 7.765 1.00 95.00 79 MET A CA 1
ATOM 614 C C . MET A 1 79 ? -14.809 -3.152 9.150 1.00 95.00 79 MET A C 1
ATOM 616 O O . MET A 1 79 ? -15.139 -4.331 9.277 1.00 95.00 79 MET A O 1
ATOM 620 N N . THR A 1 80 ? -14.887 -2.272 10.149 1.00 96.38 80 THR A N 1
ATOM 621 C CA . THR A 1 80 ? -15.384 -2.609 11.490 1.00 96.38 80 THR A CA 1
ATOM 622 C C . THR A 1 80 ? -16.852 -3.036 11.471 1.00 96.38 80 THR A C 1
ATOM 624 O O . THR A 1 80 ? -17.200 -4.052 12.063 1.00 96.38 80 THR A O 1
ATOM 627 N N . GLU A 1 81 ? -17.714 -2.343 10.720 1.00 97.62 81 GLU A N 1
ATOM 628 C CA . GLU A 1 81 ? -19.126 -2.721 10.525 1.00 97.62 81 GLU A CA 1
ATOM 629 C C . GLU A 1 81 ? -19.288 -4.121 9.906 1.00 97.62 81 GLU A C 1
ATOM 631 O O . GLU A 1 81 ? -20.255 -4.821 10.197 1.00 97.62 81 GLU A O 1
ATOM 636 N N . ILE A 1 82 ? -18.351 -4.539 9.048 1.00 97.69 82 ILE A N 1
ATOM 637 C CA . ILE A 1 82 ? -18.323 -5.889 8.462 1.00 97.69 82 ILE A CA 1
ATOM 638 C C . ILE A 1 82 ? -17.858 -6.939 9.492 1.00 97.69 82 ILE A C 1
ATOM 640 O O . ILE A 1 82 ? -18.146 -8.123 9.320 1.00 97.69 82 ILE A O 1
ATOM 644 N N . GLY A 1 83 ? -17.180 -6.518 10.566 1.00 97.00 83 GLY A N 1
ATOM 645 C CA . GLY A 1 83 ? -16.704 -7.374 11.656 1.00 97.00 83 GLY A CA 1
ATOM 646 C C . GLY A 1 83 ? -15.183 -7.427 11.815 1.00 97.00 83 GLY A C 1
ATOM 647 O O . GLY A 1 83 ? -14.684 -8.337 12.471 1.00 97.00 83 GLY A O 1
ATOM 648 N N . ALA A 1 84 ? -14.429 -6.511 11.197 1.00 94.94 84 ALA A N 1
ATOM 649 C CA . ALA A 1 84 ? -12.993 -6.407 11.448 1.00 94.94 84 ALA A CA 1
ATOM 650 C C . ALA A 1 84 ? -12.721 -5.758 12.816 1.00 94.94 84 ALA A C 1
ATOM 652 O O . ALA A 1 84 ? -13.319 -4.742 13.157 1.00 94.94 84 ALA A O 1
ATOM 653 N N . GLU A 1 85 ? -11.768 -6.301 13.568 1.00 94.62 85 GLU A N 1
ATOM 654 C CA . GLU A 1 85 ? -11.179 -5.622 14.723 1.00 94.62 85 GLU A CA 1
ATOM 655 C C . GLU A 1 85 ? -9.921 -4.890 14.253 1.00 94.62 85 GLU A C 1
ATOM 657 O O . GLU A 1 85 ? -9.000 -5.507 13.713 1.00 94.62 85 GLU A O 1
ATOM 662 N N . ILE A 1 86 ? -9.906 -3.565 14.396 1.00 88.44 86 ILE A N 1
ATOM 663 C CA . ILE A 1 86 ? -8.830 -2.708 13.895 1.00 88.44 86 ILE A CA 1
ATOM 664 C C . ILE A 1 86 ? -8.310 -1.875 15.057 1.00 88.44 86 ILE A C 1
ATOM 666 O O . ILE A 1 86 ? -9.056 -1.092 15.642 1.00 88.44 86 ILE A O 1
ATOM 670 N N . ASP A 1 87 ? -7.025 -2.025 15.360 1.00 83.44 87 ASP A N 1
ATOM 671 C CA . ASP A 1 87 ? -6.307 -1.110 16.238 1.00 83.44 87 ASP A CA 1
ATOM 672 C C . ASP A 1 87 ? -5.608 -0.060 15.371 1.00 83.44 87 ASP A C 1
ATOM 674 O O . ASP A 1 87 ? -4.661 -0.355 14.641 1.00 83.44 87 ASP A O 1
ATOM 678 N N . THR A 1 88 ? -6.115 1.169 15.404 1.00 65.75 88 THR A N 1
ATOM 679 C CA . THR A 1 88 ? -5.524 2.300 14.686 1.00 65.75 88 THR A CA 1
ATOM 680 C C . THR A 1 88 ? -4.545 3.061 15.579 1.00 65.75 88 THR A C 1
ATOM 682 O O . THR A 1 88 ? -4.576 4.290 15.635 1.00 65.75 88 THR A O 1
ATOM 685 N N . ALA A 1 89 ? -3.669 2.368 16.300 1.00 52.97 89 ALA A N 1
ATOM 686 C CA . ALA A 1 89 ? -2.490 2.997 16.874 1.00 52.97 89 ALA A CA 1
ATOM 687 C C . ALA A 1 89 ? -1.461 3.204 15.754 1.00 52.97 89 ALA A C 1
ATOM 689 O O . ALA A 1 89 ? -0.780 2.270 15.336 1.00 52.97 89 ALA A O 1
ATOM 690 N N . ARG A 1 90 ? -1.339 4.430 15.232 1.00 48.41 90 ARG A N 1
ATOM 691 C CA . ARG A 1 90 ? -0.158 4.793 14.437 1.00 48.41 90 ARG A CA 1
ATOM 692 C C . ARG A 1 90 ? 1.035 4.801 15.412 1.00 48.41 90 ARG A C 1
ATOM 694 O O . ARG A 1 90 ? 0.986 5.598 16.348 1.00 48.41 90 ARG A O 1
ATOM 701 N N . PRO A 1 91 ? 2.065 3.944 15.268 1.00 39.53 91 PRO A N 1
ATOM 702 C CA . PRO A 1 91 ? 3.276 4.087 16.069 1.00 39.53 91 PRO A CA 1
ATOM 703 C C . PRO A 1 91 ? 3.948 5.406 15.674 1.00 39.53 91 PRO A C 1
ATOM 705 O O . PRO A 1 91 ? 4.046 5.692 14.477 1.00 39.53 91 PRO A O 1
ATOM 708 N N . GLU A 1 92 ? 4.338 6.208 16.667 1.00 33.69 92 GLU A N 1
ATOM 709 C CA . GLU A 1 92 ? 5.146 7.424 16.476 1.00 33.69 92 GLU A CA 1
ATOM 710 C C . GLU A 1 92 ? 6.501 7.135 15.810 1.00 33.69 92 GLU A C 1
ATOM 712 O O . GLU A 1 92 ? 7.100 6.066 16.089 1.00 33.69 92 GLU A O 1
#

Organism: NCBI:txid1465635

pLDDT: mean 86.37, std 12.7, range [33.69, 97.69]

Secondary structure (DSSP, 8-state):
----SS--PPPHHHHHHHHHHTT--HHHHHHHTT-S-HHHHHTTS-SSSPPPPPHHHHHHHHHHHHS-HHHHHHHHHHHHHHT---------